Protein AF-A0A149VVL1-F1 (afdb_monomer_lite)

Organism: NCBI:txid416213

Secondary structure (DSSP, 8-state):
--HHHHHHHHHHTS---HHHHHHHHT--HHHHHHHHHHHHHTTTHHHHHHHT---

Foldseek 3Di:
DVLLVQLVCCCPVVVDDLVVSCVVSVHDSVVSVVSVVVCVVVPPPVVVVVVPDPD

Structure (mmCIF, N/CA/C/O backbone):
data_AF-A0A149VVL1-F1
#
_entry.id   AF-A0A149VVL1-F1
#
loop_
_atom_site.group_PDB
_atom_site.id
_atom_site.type_symbol
_atom_site.label_atom_id
_atom_site.label_alt_id
_atom_site.label_comp_id
_atom_site.label_asym_id
_atom_site.label_entity_id
_atom_site.label_seq_id
_atom_site.pdbx_PDB_ins_code
_atom_site.Cartn_x
_atom_site.Cartn_y
_atom_site.Cartn_z
_atom_site.occupancy
_atom_site.B_iso_or_equiv
_atom_site.auth_seq_id
_atom_site.auth_comp_id
_atom_site.auth_asym_id
_atom_site.auth_atom_id
_atom_site.pdbx_PDB_model_num
ATOM 1 N N . MET A 1 1 ? 11.352 -3.404 7.205 1.00 50.53 1 MET A N 1
ATOM 2 C CA . MET A 1 1 ? 11.096 -3.123 5.770 1.00 50.53 1 MET A CA 1
ATOM 3 C C . MET A 1 1 ? 10.001 -4.033 5.160 1.00 50.53 1 MET A C 1
ATOM 5 O O . MET A 1 1 ? 10.108 -4.390 3.997 1.00 50.53 1 MET A O 1
ATOM 9 N N . ARG A 1 2 ? 8.934 -4.419 5.897 1.00 67.75 2 ARG A N 1
ATOM 10 C CA . ARG A 1 2 ? 7.828 -5.262 5.361 1.00 67.75 2 ARG A CA 1
ATOM 11 C C . ARG A 1 2 ? 6.634 -4.447 4.837 1.00 67.75 2 ARG A C 1
ATOM 13 O O . ARG A 1 2 ? 6.200 -4.667 3.717 1.00 67.75 2 ARG A O 1
ATOM 20 N N . LYS A 1 3 ? 6.232 -3.396 5.567 1.00 76.38 3 LYS A N 1
ATOM 21 C CA . LYS A 1 3 ? 5.032 -2.593 5.262 1.00 76.38 3 LYS A CA 1
ATOM 22 C C . LYS A 1 3 ? 4.989 -1.988 3.853 1.00 76.38 3 LYS A C 1
ATOM 24 O O . LYS A 1 3 ? 3.907 -1.855 3.303 1.00 76.38 3 LYS A O 1
ATOM 29 N N . ILE A 1 4 ? 6.132 -1.622 3.264 1.00 80.25 4 ILE A N 1
ATOM 30 C CA . ILE A 1 4 ? 6.159 -1.059 1.904 1.00 80.25 4 ILE A CA 1
ATOM 31 C C . ILE A 1 4 ? 5.785 -2.107 0.849 1.00 80.25 4 ILE A C 1
ATOM 33 O O . ILE A 1 4 ? 5.023 -1.805 -0.063 1.00 80.25 4 ILE A O 1
ATOM 37 N N . LYS A 1 5 ? 6.253 -3.351 1.025 1.00 81.69 5 LYS A N 1
ATOM 38 C CA . LYS A 1 5 ? 5.896 -4.480 0.161 1.00 81.69 5 LYS A CA 1
ATOM 39 C C . LYS A 1 5 ? 4.420 -4.830 0.322 1.00 81.69 5 LYS A C 1
ATOM 41 O O . LYS A 1 5 ? 3.749 -5.032 -0.678 1.00 81.69 5 LYS A O 1
ATOM 46 N N . ASP A 1 6 ? 3.904 -4.806 1.551 1.00 85.56 6 ASP A N 1
ATOM 47 C CA . ASP A 1 6 ? 2.484 -5.070 1.810 1.00 85.56 6 ASP A CA 1
ATOM 48 C C . ASP A 1 6 ? 1.576 -3.995 1.188 1.00 85.56 6 ASP A C 1
ATOM 50 O O . ASP A 1 6 ? 0.575 -4.327 0.560 1.00 85.56 6 ASP A O 1
ATOM 54 N N . VAL A 1 7 ? 1.944 -2.707 1.294 1.00 87.44 7 VAL A N 1
ATOM 55 C CA . VAL A 1 7 ? 1.232 -1.603 0.617 1.00 87.44 7 VAL A CA 1
ATOM 56 C C . VAL A 1 7 ? 1.195 -1.837 -0.889 1.00 87.44 7 VAL A C 1
ATOM 58 O O . VAL A 1 7 ? 0.145 -1.689 -1.513 1.00 87.44 7 VAL A O 1
ATOM 61 N N . LEU A 1 8 ? 2.337 -2.210 -1.465 1.00 83.75 8 LEU A N 1
ATOM 62 C CA . LEU A 1 8 ? 2.466 -2.440 -2.897 1.00 83.75 8 LEU A CA 1
ATOM 63 C C . LEU A 1 8 ? 1.671 -3.648 -3.364 1.00 83.75 8 LEU A C 1
ATOM 65 O O . LEU A 1 8 ? 0.964 -3.547 -4.362 1.00 83.75 8 LEU A O 1
ATOM 69 N N . ARG A 1 9 ? 1.708 -4.745 -2.607 1.00 82.75 9 ARG A N 1
ATOM 70 C CA . ARG A 1 9 ? 0.906 -5.935 -2.880 1.00 82.75 9 ARG A CA 1
ATOM 71 C C . ARG A 1 9 ? -0.577 -5.594 -2.848 1.00 82.75 9 ARG A C 1
ATOM 73 O O . ARG A 1 9 ? -1.286 -5.834 -3.809 1.00 82.75 9 ARG A O 1
ATOM 80 N N . LEU A 1 10 ? -1.049 -4.938 -1.793 1.00 82.31 10 LEU A N 1
ATOM 81 C CA . LEU A 1 10 ? -2.462 -4.578 -1.678 1.00 82.31 10 LEU A CA 1
ATOM 82 C C . LEU A 1 10 ? -2.927 -3.595 -2.767 1.00 82.31 10 LEU A C 1
ATOM 84 O O . LEU A 1 10 ? -4.099 -3.608 -3.141 1.00 82.31 10 LEU A O 1
ATOM 88 N N . LYS A 1 11 ? -2.028 -2.754 -3.292 1.00 83.75 11 LYS A N 1
ATOM 89 C CA . LYS A 1 11 ? -2.351 -1.810 -4.367 1.00 83.75 11 LYS A CA 1
ATOM 90 C C . LYS A 1 11 ? -2.347 -2.455 -5.754 1.00 83.75 11 LYS A C 1
ATOM 92 O O . LYS A 1 11 ? -3.249 -2.176 -6.535 1.00 83.75 11 LYS A O 1
ATOM 97 N N . LEU A 1 12 ? -1.328 -3.259 -6.055 1.00 78.88 12 LEU A N 1
ATOM 98 C CA . LEU A 1 12 ? -1.090 -3.829 -7.385 1.00 78.88 12 LEU A CA 1
ATOM 99 C C . LEU A 1 12 ? -1.789 -5.179 -7.583 1.00 78.88 12 LEU A C 1
ATOM 101 O O . LEU A 1 12 ? -2.289 -5.440 -8.668 1.00 78.88 12 LEU A O 1
ATOM 105 N N . ASP A 1 13 ? -1.826 -6.009 -6.542 1.00 77.88 13 ASP A N 1
ATOM 106 C CA . ASP A 1 13 ? -2.401 -7.359 -6.570 1.00 77.88 13 ASP A CA 1
ATOM 107 C C . ASP A 1 13 ? -3.894 -7.330 -6.212 1.00 77.88 13 ASP A C 1
ATOM 109 O O . ASP A 1 13 ? -4.729 -7.868 -6.931 1.00 77.88 13 ASP A O 1
ATOM 113 N N . ALA A 1 14 ? -4.251 -6.615 -5.137 1.00 80.38 14 ALA A N 1
ATOM 114 C CA . ALA A 1 14 ? -5.631 -6.549 -4.644 1.00 80.38 14 ALA A CA 1
ATOM 115 C C . ALA A 1 14 ? -6.422 -5.310 -5.117 1.00 80.38 14 ALA A C 1
ATOM 117 O O . ALA A 1 14 ? -7.604 -5.185 -4.800 1.00 80.38 14 ALA A O 1
ATOM 118 N N . GLY A 1 15 ? -5.793 -4.374 -5.841 1.00 82.12 15 GLY A N 1
ATOM 119 C CA . GLY A 1 15 ? -6.465 -3.191 -6.399 1.00 82.12 15 GLY A CA 1
ATOM 120 C C . GLY A 1 15 ? -7.063 -2.226 -5.363 1.00 82.12 15 GLY A C 1
ATOM 121 O O . GLY A 1 15 ? -7.948 -1.438 -5.693 1.00 82.12 15 GLY A O 1
ATOM 122 N N . LEU A 1 16 ? -6.616 -2.275 -4.103 1.00 85.62 16 LEU A N 1
ATOM 123 C CA . LEU A 1 16 ? -7.260 -1.552 -3.004 1.00 85.62 16 LEU A CA 1
ATOM 124 C C . LEU A 1 16 ? -7.027 -0.030 -3.046 1.00 85.62 16 LEU A C 1
ATOM 126 O O . LEU A 1 16 ? -6.020 0.497 -3.543 1.00 85.62 16 LEU A O 1
ATOM 130 N N . SER A 1 17 ? -7.967 0.716 -2.462 1.00 88.19 17 SER A N 1
ATOM 131 C CA . SER A 1 17 ? -7.833 2.161 -2.265 1.00 88.19 17 SER A CA 1
ATOM 132 C C . SER A 1 17 ? -6.801 2.483 -1.173 1.00 88.19 17 SER A C 1
ATOM 134 O O . SER A 1 17 ? -6.490 1.660 -0.311 1.00 88.19 17 SER A O 1
ATOM 136 N N . HIS A 1 18 ? -6.266 3.710 -1.165 1.00 89.00 18 HIS A N 1
ATOM 137 C CA . HIS A 1 18 ? -5.280 4.109 -0.149 1.00 89.00 18 HIS A CA 1
ATOM 138 C C . HIS A 1 18 ? -5.831 4.042 1.285 1.00 89.00 18 HIS A C 1
ATOM 140 O O . HIS A 1 18 ? -5.068 3.805 2.218 1.00 89.00 18 HIS A O 1
ATOM 146 N N . GLU A 1 19 ? -7.140 4.228 1.463 1.00 90.69 19 GLU A N 1
ATOM 147 C CA . GLU A 1 19 ? -7.808 4.115 2.765 1.00 90.69 19 GLU A CA 1
ATOM 148 C C . GLU A 1 19 ? -7.938 2.668 3.224 1.00 90.69 19 GLU A C 1
ATOM 150 O O . GLU A 1 19 ? -7.627 2.365 4.373 1.00 90.69 19 GLU A O 1
ATOM 155 N N . GLN A 1 20 ? -8.307 1.759 2.320 1.00 90.81 20 GLN A N 1
ATOM 156 C CA . GLN A 1 20 ? -8.390 0.333 2.638 1.00 90.81 20 GLN A CA 1
ATOM 157 C C . GLN A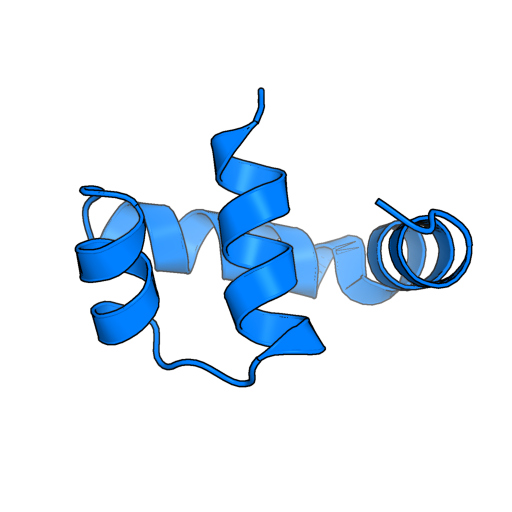 1 20 ? -7.019 -0.224 3.043 1.00 90.81 20 GLN A C 1
ATOM 159 O O . GLN A 1 20 ? -6.908 -0.951 4.028 1.00 90.81 20 GLN A O 1
ATOM 164 N N . ILE A 1 21 ? -5.959 0.187 2.342 1.00 90.88 21 ILE A N 1
ATOM 165 C CA . ILE A 1 21 ? -4.578 -0.193 2.669 1.00 90.88 21 ILE A CA 1
ATOM 166 C C . ILE A 1 21 ? -4.148 0.389 4.024 1.00 90.88 21 ILE A C 1
ATOM 168 O O . ILE A 1 21 ? -3.533 -0.308 4.833 1.00 90.88 21 ILE A O 1
ATOM 172 N N . ALA A 1 22 ? -4.481 1.655 4.291 1.00 91.44 22 ALA A N 1
ATOM 173 C CA . ALA A 1 22 ? -4.190 2.315 5.562 1.00 91.44 22 ALA A CA 1
ATOM 174 C C . ALA A 1 22 ? -4.843 1.583 6.747 1.00 91.44 22 ALA A C 1
ATOM 176 O O . ALA A 1 22 ? -4.178 1.324 7.753 1.00 91.44 22 ALA A O 1
ATOM 177 N N . MET A 1 23 ? -6.109 1.182 6.593 1.00 91.38 23 MET A N 1
ATOM 178 C CA . MET A 1 23 ? -6.839 0.377 7.576 1.00 91.38 23 MET A CA 1
ATOM 179 C C . MET A 1 23 ? -6.217 -1.010 7.766 1.00 91.38 23 MET A C 1
ATOM 181 O O . MET A 1 23 ? -5.960 -1.410 8.901 1.00 91.38 23 MET A O 1
ATOM 185 N N . ALA A 1 24 ? -5.932 -1.721 6.672 1.00 89.38 24 ALA A N 1
ATOM 186 C CA . ALA A 1 24 ? -5.390 -3.079 6.712 1.00 89.38 24 ALA A CA 1
ATOM 187 C C . ALA A 1 24 ? -4.013 -3.143 7.392 1.00 89.38 24 ALA A C 1
ATOM 189 O O . ALA A 1 24 ? -3.728 -4.071 8.147 1.00 89.38 24 ALA A O 1
ATOM 190 N N . LEU A 1 25 ? -3.165 -2.135 7.164 1.00 88.81 25 LEU A N 1
ATOM 191 C CA . LEU A 1 25 ? -1.794 -2.096 7.683 1.00 88.81 25 LEU A CA 1
ATOM 192 C C . LEU A 1 25 ? -1.632 -1.236 8.945 1.00 88.81 25 LEU A C 1
ATOM 194 O O . LEU A 1 25 ? -0.512 -1.114 9.459 1.00 88.81 25 LEU A O 1
ATOM 198 N N . LYS A 1 26 ? -2.729 -0.647 9.445 1.00 90.81 26 LYS A N 1
ATOM 199 C CA . LYS A 1 26 ? -2.754 0.307 10.567 1.00 90.81 26 LYS A CA 1
ATOM 200 C C . LYS A 1 26 ? -1.683 1.396 10.410 1.00 90.81 26 LYS A C 1
ATOM 202 O O . LYS A 1 26 ? -0.857 1.619 11.296 1.00 90.81 26 LYS A O 1
ATOM 207 N N . ILE A 1 27 ? -1.655 2.032 9.239 1.00 89.56 27 ILE A N 1
ATOM 208 C CA . ILE A 1 27 ? -0.758 3.151 8.906 1.00 89.56 27 ILE A CA 1
ATOM 209 C C . ILE A 1 27 ? -1.566 4.342 8.406 1.00 89.56 27 ILE A C 1
ATOM 211 O O . ILE A 1 27 ? -2.722 4.203 8.025 1.00 89.56 27 ILE A O 1
ATOM 215 N N . SER A 1 28 ? -0.957 5.526 8.379 1.00 91.94 28 SER A N 1
ATOM 216 C CA . SER A 1 28 ? -1.641 6.704 7.854 1.00 91.94 28 SER A CA 1
ATOM 217 C C . SER A 1 28 ? -1.765 6.658 6.327 1.00 91.94 28 SER A C 1
ATOM 219 O O . SER A 1 28 ? -0.881 6.170 5.616 1.00 91.94 28 SER A O 1
ATOM 221 N N . LYS A 1 29 ? -2.847 7.250 5.807 1.00 90.81 29 LYS A N 1
ATOM 222 C CA . LYS A 1 29 ? -3.096 7.406 4.363 1.00 90.81 29 LYS A CA 1
ATOM 223 C C . LYS A 1 29 ? -1.949 8.129 3.643 1.00 90.81 29 LYS A C 1
ATOM 225 O O . LYS A 1 29 ? -1.613 7.777 2.517 1.00 90.81 29 LYS A O 1
ATOM 230 N N . GLY A 1 30 ? -1.307 9.096 4.304 1.00 90.44 30 GLY A N 1
ATOM 231 C CA . GLY A 1 30 ? -0.146 9.808 3.758 1.00 90.44 30 GLY A CA 1
ATOM 232 C C . GLY A 1 30 ? 1.080 8.909 3.570 1.00 90.44 30 GLY A C 1
ATOM 233 O O . GLY A 1 30 ? 1.784 9.028 2.570 1.00 90.44 30 GLY A O 1
ATOM 234 N N . VAL A 1 31 ? 1.305 7.954 4.481 1.00 90.31 31 VAL A N 1
ATOM 235 C CA . VAL A 1 31 ? 2.381 6.957 4.341 1.00 90.31 31 VAL A CA 1
ATOM 236 C C . VAL A 1 31 ? 2.095 6.017 3.168 1.00 90.31 31 VAL A C 1
ATOM 238 O O . VAL A 1 31 ? 3.002 5.732 2.388 1.00 90.31 31 VAL A O 1
ATOM 241 N N . VAL A 1 32 ? 0.836 5.602 2.987 1.00 90.31 32 VAL A N 1
ATOM 242 C CA . VAL A 1 32 ? 0.412 4.813 1.816 1.00 90.31 32 VAL A CA 1
ATOM 243 C C . VAL A 1 32 ? 0.683 5.579 0.522 1.00 90.31 32 VAL A C 1
ATOM 245 O O . 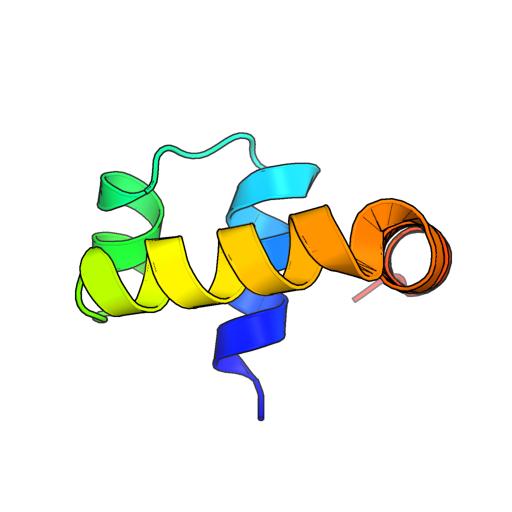VAL A 1 32 ? 1.338 5.049 -0.371 1.00 90.31 32 VAL A O 1
ATOM 248 N N . ALA A 1 33 ? 0.244 6.838 0.437 1.00 89.81 33 ALA A N 1
ATOM 249 C CA . ALA A 1 33 ? 0.445 7.672 -0.746 1.00 89.81 33 ALA A CA 1
ATOM 250 C C . ALA A 1 33 ? 1.933 7.879 -1.068 1.00 89.81 33 ALA A C 1
ATOM 252 O O . ALA A 1 33 ? 2.326 7.771 -2.227 1.00 89.81 33 ALA A O 1
ATOM 253 N N . LYS A 1 34 ? 2.776 8.098 -0.048 1.00 89.62 34 LYS A N 1
ATOM 254 C CA . LYS A 1 34 ? 4.231 8.212 -0.219 1.00 89.62 34 LYS A CA 1
ATOM 255 C C . LYS A 1 34 ? 4.822 6.951 -0.847 1.00 89.62 34 LYS A C 1
ATOM 257 O O . LYS A 1 34 ? 5.606 7.045 -1.784 1.00 89.62 34 LYS A O 1
ATOM 262 N N . TYR A 1 35 ? 4.454 5.775 -0.346 1.00 87.12 35 TYR A N 1
ATOM 263 C CA . TYR A 1 35 ? 4.988 4.510 -0.850 1.00 87.12 35 TYR A CA 1
ATOM 264 C C . TYR A 1 35 ? 4.481 4.151 -2.242 1.00 87.12 35 TYR A C 1
ATOM 266 O O . TYR A 1 35 ? 5.270 3.718 -3.077 1.00 87.12 35 TYR A O 1
ATOM 274 N N . VAL A 1 36 ? 3.198 4.385 -2.512 1.00 84.25 36 VAL A N 1
ATOM 275 C CA . VAL A 1 36 ? 2.631 4.198 -3.851 1.00 84.25 36 VAL A CA 1
ATOM 276 C C . VAL A 1 36 ? 3.285 5.159 -4.846 1.00 84.25 36 VAL A C 1
ATOM 278 O O . VAL A 1 36 ? 3.659 4.732 -5.933 1.00 84.25 36 VAL A O 1
ATOM 281 N N . GLY A 1 37 ? 3.500 6.423 -4.470 1.00 85.25 37 GLY A N 1
ATOM 282 C CA . GLY A 1 37 ? 4.192 7.404 -5.308 1.00 85.25 37 GLY A CA 1
ATOM 283 C C . GLY A 1 37 ? 5.636 7.004 -5.616 1.00 85.25 37 GLY A C 1
ATOM 284 O O . GLY A 1 37 ? 6.034 7.021 -6.776 1.00 85.25 37 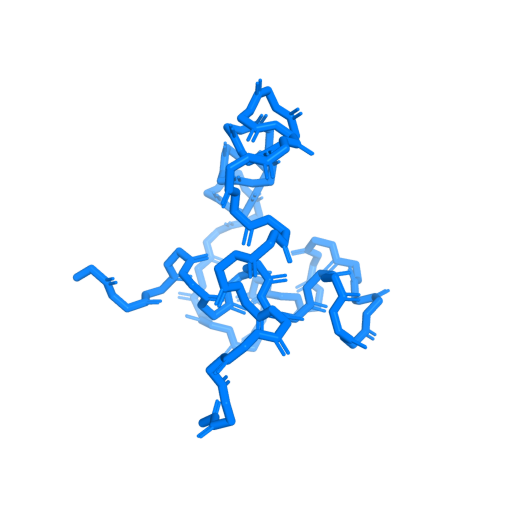GLY A O 1
ATOM 285 N N . LEU A 1 38 ? 6.395 6.562 -4.606 1.00 83.25 38 LEU A N 1
ATOM 286 C CA . LEU A 1 38 ? 7.763 6.063 -4.795 1.00 83.25 38 LEU A CA 1
ATOM 287 C C . LEU A 1 38 ? 7.813 4.837 -5.710 1.00 83.25 38 LEU A C 1
ATOM 289 O O . LEU A 1 38 ? 8.702 4.736 -6.545 1.00 83.25 38 LEU A O 1
ATOM 293 N N . ALA A 1 39 ? 6.858 3.920 -5.582 1.00 79.00 39 ALA A N 1
ATOM 294 C CA . ALA A 1 39 ? 6.821 2.737 -6.428 1.00 79.00 39 ALA A CA 1
ATOM 295 C C . ALA A 1 39 ? 6.339 3.011 -7.852 1.00 79.00 39 ALA A C 1
ATOM 297 O O . ALA A 1 39 ? 6.800 2.359 -8.779 1.00 79.00 39 ALA A O 1
ATOM 298 N N . THR A 1 40 ? 5.439 3.981 -8.023 1.00 78.0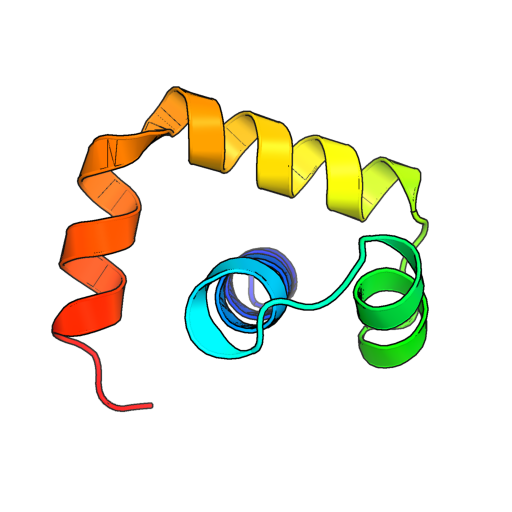6 40 THR A N 1
ATOM 299 C CA . THR A 1 40 ? 5.020 4.462 -9.346 1.00 78.06 40 THR A CA 1
ATOM 300 C C . THR A 1 40 ? 6.195 5.149 -10.043 1.00 78.06 40 THR A C 1
ATOM 302 O O . THR A 1 40 ? 6.417 4.927 -11.227 1.00 78.06 40 THR A O 1
ATOM 305 N N . ALA A 1 41 ? 6.997 5.922 -9.300 1.00 80.38 41 ALA A N 1
ATOM 306 C CA . ALA A 1 41 ? 8.239 6.510 -9.801 1.00 80.38 41 ALA A CA 1
ATOM 307 C C . ALA A 1 41 ? 9.312 5.449 -10.110 1.00 80.38 41 ALA A C 1
ATOM 309 O O . ALA A 1 41 ? 10.073 5.605 -11.057 1.00 80.38 41 ALA A O 1
ATOM 310 N N . ALA A 1 42 ? 9.341 4.349 -9.354 1.00 76.12 42 ALA A N 1
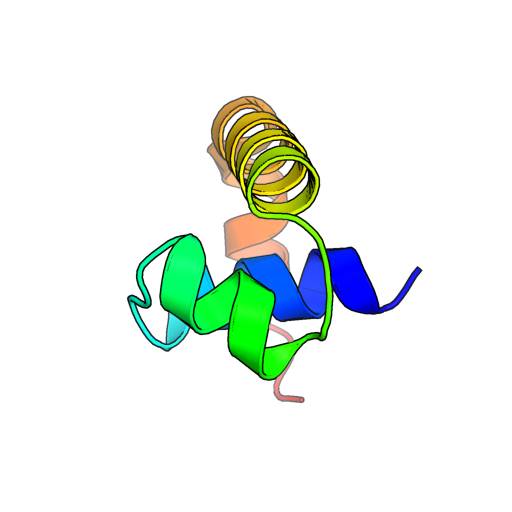ATOM 311 C CA . ALA A 1 42 ? 10.196 3.185 -9.599 1.00 76.12 42 ALA A CA 1
ATOM 312 C C . ALA A 1 42 ? 9.569 2.156 -10.568 1.00 76.12 42 ALA A C 1
ATOM 314 O O . ALA A 1 42 ? 9.971 0.992 -10.555 1.00 76.12 42 ALA A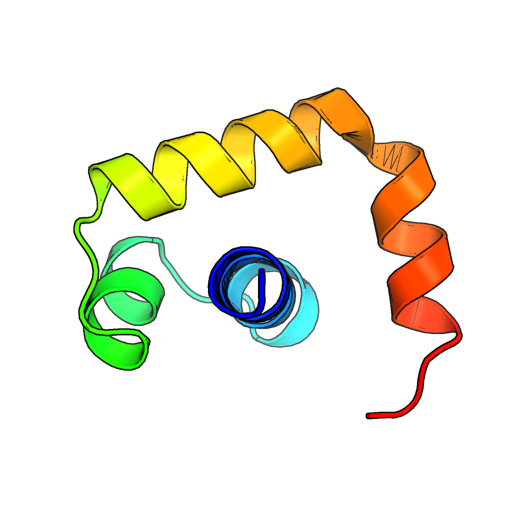 O 1
ATOM 315 N N . GLY A 1 43 ? 8.573 2.574 -11.363 1.00 63.25 43 GLY A N 1
ATOM 316 C CA . GLY A 1 43 ? 7.516 1.787 -12.018 1.00 63.25 43 GLY A CA 1
ATOM 317 C C . GLY A 1 43 ? 7.879 0.599 -12.916 1.00 63.25 43 GLY A C 1
ATOM 318 O O . GLY A 1 43 ? 6.964 -0.001 -13.468 1.00 63.25 43 GLY A O 1
ATOM 319 N N . GLU A 1 44 ? 9.141 0.186 -13.024 1.00 54.81 44 GLU A N 1
ATOM 320 C CA . GLU A 1 44 ? 9.534 -1.020 -13.772 1.00 54.81 44 GLU A CA 1
ATOM 321 C C . GLU A 1 44 ? 10.302 -2.052 -12.932 1.00 54.81 44 GLU A C 1
ATOM 323 O O . GLU A 1 44 ? 10.115 -3.256 -13.107 1.00 54.81 44 GLU A O 1
ATOM 328 N N . GLU A 1 45 ? 11.088 -1.627 -11.941 1.00 55.00 45 GLU A N 1
ATOM 329 C CA . GLU A 1 45 ? 11.938 -2.548 -11.171 1.00 55.00 45 GLU A CA 1
ATOM 330 C C . GLU A 1 45 ? 11.125 -3.406 -10.182 1.00 55.00 45 GLU A C 1
ATOM 332 O O . GLU A 1 45 ? 11.373 -4.600 -9.994 1.00 55.00 45 GLU A O 1
ATOM 337 N N . ILE A 1 46 ? 10.090 -2.820 -9.571 1.00 55.69 46 ILE A N 1
ATOM 338 C CA . ILE A 1 46 ? 9.308 -3.482 -8.515 1.00 55.69 46 ILE A CA 1
ATOM 339 C C . ILE A 1 46 ? 8.277 -4.463 -9.097 1.00 55.69 46 ILE A C 1
ATOM 341 O O . ILE A 1 46 ? 8.059 -5.539 -8.537 1.00 55.69 46 ILE A O 1
ATOM 345 N N . VAL A 1 47 ? 7.659 -4.125 -10.234 1.00 50.78 47 VAL A N 1
ATOM 346 C CA . VAL A 1 47 ? 6.596 -4.938 -10.858 1.00 50.78 47 VAL A CA 1
ATOM 347 C C . VAL A 1 47 ? 7.146 -6.270 -11.382 1.00 50.78 47 VAL A C 1
ATOM 349 O O . VAL A 1 47 ? 6.463 -7.293 -11.300 1.00 50.78 47 VAL A O 1
ATOM 352 N N . LEU A 1 48 ? 8.395 -6.287 -11.856 1.00 50.91 48 LEU A N 1
ATOM 353 C CA . LEU A 1 48 ? 9.065 -7.507 -12.311 1.00 50.91 48 LEU A CA 1
ATOM 354 C C . LEU A 1 48 ? 9.520 -8.395 -11.141 1.00 50.91 48 LEU A C 1
ATOM 356 O O . LEU A 1 48 ? 9.394 -9.616 -11.219 1.00 50.91 48 LEU A O 1
ATOM 360 N N . SER A 1 49 ? 9.961 -7.801 -10.026 1.00 51.03 49 SER A N 1
ATOM 361 C CA . SER A 1 49 ? 10.377 -8.550 -8.830 1.00 51.03 49 SER A CA 1
ATOM 362 C C . SER A 1 49 ? 9.196 -9.216 -8.104 1.00 51.03 49 SER A C 1
ATOM 364 O O . SER A 1 49 ? 9.308 -10.356 -7.650 1.00 51.03 49 SER A O 1
ATOM 366 N N . CYS A 1 50 ? 8.031 -8.555 -8.046 1.00 48.19 50 CYS A N 1
ATOM 367 C CA . CYS A 1 50 ? 6.831 -9.114 -7.412 1.00 48.19 50 CYS A CA 1
ATOM 368 C C . CYS A 1 50 ? 6.157 -10.225 -8.232 1.00 48.19 50 CYS A C 1
ATOM 370 O O . CYS A 1 50 ? 5.588 -11.136 -7.642 1.00 48.19 50 CYS A O 1
ATOM 372 N N . ARG A 1 51 ? 6.252 -10.211 -9.570 1.00 50.72 51 ARG A N 1
ATOM 373 C CA . ARG A 1 51 ? 5.639 -11.255 -10.417 1.00 50.72 51 ARG A CA 1
ATOM 374 C C . ARG A 1 51 ? 6.381 -12.601 -10.357 1.00 50.72 51 ARG A C 1
ATOM 376 O O . ARG A 1 51 ? 5.801 -13.619 -10.713 1.00 50.72 51 ARG A O 1
ATOM 383 N N . HIS A 1 52 ? 7.634 -12.611 -9.893 1.00 48.44 52 HIS A N 1
ATOM 384 C CA . HIS A 1 52 ? 8.461 -13.820 -9.759 1.00 48.44 52 HIS A CA 1
ATOM 385 C C . HIS A 1 52 ? 8.625 -14.330 -8.318 1.00 48.44 52 HIS A C 1
ATOM 387 O O . HIS A 1 52 ? 9.235 -15.377 -8.113 1.00 48.44 52 HIS A O 1
ATOM 393 N N . GLN A 1 53 ? 8.089 -13.635 -7.311 1.00 45.78 53 GLN A N 1
ATOM 394 C CA . GLN A 1 53 ? 8.122 -14.098 -5.923 1.00 45.78 53 GLN A CA 1
ATOM 395 C C . GLN A 1 53 ? 6.716 -14.495 -5.470 1.00 45.78 53 GLN A C 1
ATOM 397 O O . GLN A 1 53 ? 5.949 -13.676 -4.977 1.00 45.78 53 GLN A O 1
ATOM 402 N N . THR A 1 54 ? 6.404 -15.782 -5.628 1.00 40.81 54 THR A N 1
ATOM 403 C CA . THR A 1 54 ? 5.312 -16.478 -4.938 1.00 40.81 54 THR A CA 1
ATOM 404 C C . THR A 1 54 ? 5.536 -16.426 -3.423 1.00 40.81 54 THR A C 1
ATOM 406 O O . THR A 1 54 ? 6.242 -17.289 -2.907 1.00 40.81 54 THR A O 1
ATOM 409 N N . TRP A 1 55 ? 4.973 -15.429 -2.727 1.00 40.31 55 TRP A N 1
ATOM 410 C CA . TRP A 1 55 ? 4.854 -15.375 -1.257 1.00 40.31 55 TRP A CA 1
ATOM 411 C C . TRP A 1 55 ? 3.640 -14.540 -0.806 1.00 40.31 55 TRP A C 1
ATOM 413 O O . TRP A 1 55 ? 3.579 -13.318 -1.089 1.00 40.31 55 TRP A O 1
#

Sequence (55 aa):
MRKIKDVLRLKLDAGLSHEQIAMALKISKGVVAKYVGLATAAGEEIVLSCRHQTW

Radius of gyration: 10.58 Å; chains: 1; bounding box: 20×26×24 Å

pLDDT: mean 76.37, std 16.14, range [40.31, 91.94]